Protein AF-A0A256GVJ7-F1 (afdb_monomer)

InterPro domains:
  IPR009702 Protein of unknown function DUF1284 [PF06935] (8-113)

Foldseek 3Di:
DLQAQLDDDDPVLSVQVLVVLVCLQVWDWDQDDQFDDSSCVVVPDDPPRPSPDPLNNVLVVLLQVQLCVQVVHRDDNVDIHTDAQVSSVSCLVCVQVVSNCRSPPPPPCNVVSNCCSPPVVVPSPSHHHDHPPD

Structure (mmCIF, N/CA/C/O backbone):
data_AF-A0A256GVJ7-F1
#
_entry.id   AF-A0A256GVJ7-F1
#
loop_
_atom_site.group_PDB
_atom_site.id
_atom_site.type_symbol
_atom_site.label_atom_id
_atom_site.label_alt_id
_atom_site.label_comp_id
_atom_site.label_asym_id
_atom_site.label_entity_id
_atom_site.label_seq_id
_atom_site.pdbx_PDB_ins_code
_atom_site.Cartn_x
_atom_site.Cartn_y
_atom_site.Cartn_z
_atom_site.occupancy
_atom_site.B_iso_or_equiv
_atom_site.auth_seq_id
_atom_site.auth_comp_id
_atom_site.auth_asym_id
_atom_site.auth_atom_id
_atom_site.pdbx_PDB_model_num
ATOM 1 N N . MET A 1 1 ? -1.315 -2.732 -1.629 1.00 89.12 1 MET A N 1
ATOM 2 C CA . MET A 1 1 ? -1.406 -2.993 -0.175 1.00 89.12 1 MET A CA 1
ATOM 3 C C . MET A 1 1 ? -2.837 -3.138 0.353 1.00 89.12 1 MET A C 1
ATOM 5 O O . MET A 1 1 ? -3.191 -4.243 0.733 1.00 89.12 1 MET A O 1
ATOM 9 N N . LEU A 1 2 ? -3.667 -2.082 0.387 1.00 95.50 2 LEU A N 1
ATOM 10 C CA . LEU A 1 2 ? -4.949 -2.059 1.137 1.00 95.50 2 LEU A CA 1
ATOM 11 C C . LEU A 1 2 ? -5.953 -3.179 0.810 1.00 95.50 2 LEU A C 1
ATOM 13 O O . LEU A 1 2 ? -6.798 -3.496 1.645 1.00 95.50 2 LEU A O 1
ATOM 17 N N . THR A 1 3 ? -5.863 -3.753 -0.388 1.00 95.81 3 THR A N 1
ATOM 18 C CA . THR A 1 3 ? -6.746 -4.796 -0.928 1.00 95.81 3 THR A CA 1
ATOM 19 C C . THR A 1 3 ? -5.998 -6.083 -1.281 1.00 95.81 3 THR A C 1
ATOM 21 O O . THR A 1 3 ? -6.472 -6.874 -2.092 1.00 95.81 3 THR A O 1
ATOM 24 N N . PHE A 1 4 ? -4.805 -6.303 -0.725 1.00 96.25 4 PHE A N 1
ATOM 25 C CA . PHE A 1 4 ? -4.040 -7.511 -1.020 1.00 96.25 4 PHE A CA 1
ATOM 26 C C . PHE A 1 4 ? -4.709 -8.752 -0.408 1.00 96.25 4 PHE A C 1
ATOM 28 O O . PHE A 1 4 ? -4.860 -8.847 0.809 1.00 96.25 4 PHE A O 1
ATOM 35 N N . VAL A 1 5 ? -5.099 -9.701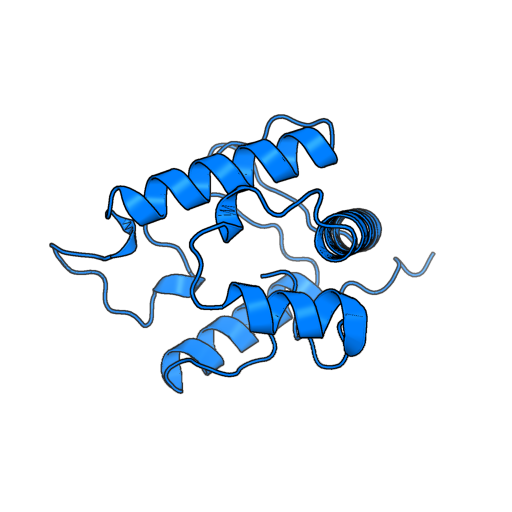 -1.265 1.00 96.00 5 VAL A N 1
ATOM 36 C CA . VAL A 1 5 ? -5.807 -10.948 -0.902 1.00 96.00 5 VAL A CA 1
ATOM 37 C C . VAL A 1 5 ? -5.025 -12.218 -1.275 1.00 96.00 5 VAL A C 1
ATOM 39 O O . VAL A 1 5 ? -5.580 -13.314 -1.232 1.00 96.00 5 VAL A O 1
ATOM 42 N N . GLY A 1 6 ? -3.754 -12.093 -1.681 1.00 92.50 6 GLY A N 1
ATOM 43 C CA . GLY A 1 6 ? -2.910 -13.240 -2.050 1.00 92.50 6 GLY A CA 1
ATOM 44 C C . GLY A 1 6 ? -3.278 -13.918 -3.376 1.00 92.50 6 GLY A C 1
ATOM 45 O O . GLY A 1 6 ? -3.132 -15.128 -3.512 1.00 92.50 6 GLY A O 1
ATOM 46 N N . LYS A 1 7 ? -3.806 -13.171 -4.356 1.00 85.50 7 LYS A N 1
ATOM 47 C CA . LYS A 1 7 ? -4.218 -13.699 -5.672 1.00 85.50 7 LYS A CA 1
ATOM 48 C C . LYS A 1 7 ? -3.677 -12.836 -6.809 1.00 85.50 7 LYS A C 1
ATOM 50 O O . LYS A 1 7 ? -3.472 -11.643 -6.614 1.00 85.50 7 LYS A O 1
ATOM 55 N N . GLY A 1 8 ? -3.514 -13.435 -7.991 1.00 78.69 8 GLY A N 1
ATOM 56 C CA . GLY A 1 8 ? -3.152 -12.720 -9.225 1.00 78.69 8 GLY A CA 1
ATOM 57 C C . GLY A 1 8 ? -1.650 -12.575 -9.490 1.00 78.69 8 GLY A C 1
ATOM 58 O O . GLY A 1 8 ? -1.284 -11.931 -10.465 1.00 78.69 8 GLY A O 1
ATOM 59 N N . TYR A 1 9 ? -0.795 -13.193 -8.669 1.00 86.38 9 TYR A N 1
ATOM 60 C CA . TYR A 1 9 ? 0.665 -13.140 -8.801 1.00 86.38 9 TYR A CA 1
ATOM 61 C C . TYR A 1 9 ? 1.282 -14.542 -8.830 1.00 86.38 9 TYR A C 1
ATOM 63 O O . TYR A 1 9 ? 0.609 -15.535 -8.542 1.00 86.38 9 TYR A O 1
ATOM 71 N N . SER A 1 10 ? 2.574 -14.624 -9.164 1.00 90.19 10 SER A N 1
ATOM 72 C CA . SER A 1 10 ? 3.327 -15.877 -9.071 1.00 90.19 10 SER A CA 1
ATOM 73 C C . SER A 1 10 ? 3.364 -16.389 -7.620 1.00 90.19 10 SER A C 1
ATOM 75 O O . SER A 1 10 ? 3.337 -15.577 -6.691 1.00 90.19 10 SER A O 1
ATOM 77 N N . PRO A 1 11 ? 3.466 -17.713 -7.392 1.00 92.88 11 PRO A N 1
ATOM 78 C CA . PRO A 1 11 ? 3.509 -18.271 -6.039 1.00 92.88 11 PRO A CA 1
ATOM 79 C C . PRO A 1 11 ? 4.588 -17.642 -5.147 1.00 92.88 11 PRO A C 1
ATOM 81 O O . PRO A 1 11 ? 4.290 -17.247 -4.026 1.00 92.88 11 PRO A O 1
ATOM 84 N N . ALA A 1 12 ? 5.803 -17.450 -5.674 1.00 92.12 12 ALA A N 1
ATOM 85 C CA . ALA A 1 12 ? 6.908 -16.837 -4.933 1.00 92.12 12 ALA A CA 1
ATOM 86 C C . ALA A 1 12 ? 6.630 -15.373 -4.541 1.00 92.12 12 ALA A C 1
ATOM 88 O O . ALA A 1 12 ? 7.005 -14.932 -3.456 1.00 92.12 12 ALA A O 1
ATOM 89 N N . PHE A 1 13 ? 5.949 -14.613 -5.406 1.00 92.50 13 PHE A N 1
ATOM 90 C CA . PHE A 1 13 ? 5.554 -13.242 -5.087 1.00 92.50 13 PHE A CA 1
ATOM 91 C C . PHE A 1 13 ? 4.474 -13.207 -4.001 1.00 92.50 13 PHE A C 1
ATOM 93 O O . PHE A 1 13 ? 4.565 -12.408 -3.070 1.00 92.50 13 PHE A O 1
ATOM 100 N N . VAL A 1 14 ? 3.472 -14.092 -4.095 1.00 94.38 14 VAL A N 1
ATOM 101 C CA . VAL A 1 14 ? 2.413 -14.203 -3.081 1.00 94.38 14 VAL A CA 1
ATOM 102 C C . VAL A 1 14 ? 2.995 -14.593 -1.727 1.00 94.38 14 VAL A C 1
ATOM 104 O O . VAL A 1 14 ? 2.682 -13.931 -0.746 1.00 94.38 14 VAL A O 1
ATOM 107 N N . GLU A 1 15 ? 3.869 -15.599 -1.670 1.00 95.31 15 GLU A N 1
ATOM 108 C CA . GLU A 1 15 ? 4.503 -16.050 -0.425 1.00 95.31 15 GLU A CA 1
ATOM 109 C C . GLU A 1 15 ? 5.306 -14.925 0.245 1.00 95.31 15 GLU A C 1
ATOM 111 O O . GLU A 1 15 ? 5.173 -14.681 1.448 1.00 95.31 15 GLU A O 1
ATOM 116 N N . ASN A 1 16 ? 6.085 -14.171 -0.537 1.00 96.31 16 ASN A N 1
ATOM 117 C CA . ASN A 1 16 ? 6.815 -13.021 -0.015 1.00 96.31 16 ASN A CA 1
ATOM 118 C C . ASN A 1 16 ? 5.879 -11.921 0.504 1.00 96.31 16 ASN A C 1
ATOM 120 O O . ASN A 1 16 ? 6.096 -11.391 1.597 1.00 96.31 16 ASN A O 1
ATOM 124 N N . TYR A 1 17 ? 4.834 -11.576 -0.255 1.00 96.44 17 TYR A N 1
ATOM 125 C CA . TYR A 1 17 ? 3.926 -10.508 0.150 1.00 96.44 17 TYR A CA 1
ATOM 126 C C . TYR A 1 17 ? 3.035 -10.932 1.331 1.00 96.44 17 TYR A C 1
ATOM 128 O O . TYR A 1 17 ? 2.749 -10.106 2.193 1.00 96.44 17 TYR A O 1
ATOM 136 N N . ASP A 1 18 ? 2.671 -12.211 1.458 1.00 96.81 18 ASP A N 1
ATOM 137 C CA . ASP A 1 18 ? 1.988 -12.744 2.645 1.00 96.81 18 ASP A CA 1
ATOM 138 C C . ASP A 1 18 ? 2.860 -12.590 3.903 1.00 96.81 18 ASP A C 1
ATOM 140 O O . ASP A 1 18 ? 2.371 -12.125 4.935 1.00 96.81 18 ASP A O 1
ATOM 144 N N . ARG A 1 19 ? 4.168 -12.877 3.820 1.00 97.38 19 ARG A N 1
ATOM 145 C CA . ARG A 1 19 ? 5.108 -12.646 4.934 1.00 97.38 19 ARG A CA 1
ATOM 146 C C . ARG A 1 19 ? 5.172 -11.170 5.337 1.00 97.38 19 ARG A C 1
ATOM 148 O O . ARG A 1 19 ? 5.131 -10.851 6.524 1.00 97.38 19 ARG A O 1
ATOM 155 N N . ILE A 1 20 ? 5.271 -10.268 4.361 1.00 97.19 20 ILE A N 1
ATOM 156 C CA . ILE A 1 20 ? 5.290 -8.817 4.611 1.00 97.19 20 ILE A CA 1
ATOM 157 C C . ILE A 1 20 ? 3.956 -8.368 5.216 1.00 97.19 20 ILE A C 1
ATOM 159 O O . ILE A 1 20 ? 3.944 -7.617 6.185 1.00 97.19 20 ILE A O 1
ATOM 163 N N . ALA A 1 21 ? 2.830 -8.865 4.703 1.00 97.06 21 ALA A N 1
ATOM 164 C CA . ALA A 1 21 ? 1.510 -8.556 5.235 1.00 97.06 21 ALA A CA 1
ATOM 165 C C . ALA A 1 21 ? 1.354 -8.987 6.702 1.00 97.06 21 ALA A C 1
ATOM 167 O O . ALA A 1 21 ? 0.745 -8.251 7.480 1.00 97.06 21 ALA A O 1
ATOM 168 N N . GLY A 1 22 ? 1.939 -10.126 7.088 1.00 96.88 22 GLY A N 1
ATOM 169 C CA . GLY A 1 22 ? 2.031 -10.567 8.482 1.00 96.88 22 GLY A CA 1
ATOM 170 C C . GLY A 1 22 ? 2.784 -9.565 9.360 1.00 96.88 22 GLY A C 1
ATOM 171 O O . GLY A 1 22 ? 2.211 -9.052 10.318 1.00 96.88 22 GLY A O 1
ATOM 172 N N . ARG A 1 23 ? 4.011 -9.189 8.972 1.00 96.81 23 ARG A N 1
ATOM 173 C CA . ARG A 1 23 ? 4.837 -8.202 9.704 1.00 96.81 23 ARG A CA 1
ATOM 174 C C . ARG A 1 23 ? 4.132 -6.851 9.866 1.00 96.81 23 ARG A C 1
ATOM 176 O O . ARG A 1 23 ? 4.086 -6.285 10.957 1.00 96.81 23 ARG A O 1
ATOM 183 N N . LEU A 1 24 ? 3.509 -6.356 8.795 1.00 96.38 24 LEU A N 1
ATOM 184 C CA . LEU A 1 24 ? 2.718 -5.122 8.843 1.00 96.38 24 LEU A CA 1
ATOM 185 C C . LEU A 1 24 ? 1.521 -5.248 9.786 1.00 96.38 24 LEU A C 1
ATOM 187 O O . LEU A 1 24 ? 1.177 -4.294 10.479 1.00 96.38 24 LEU A O 1
ATOM 191 N N . SER A 1 25 ? 0.891 -6.421 9.835 1.00 96.25 25 SER A N 1
ATOM 192 C CA . SER A 1 25 ? -0.239 -6.669 10.732 1.00 96.25 25 SER A CA 1
ATOM 193 C C . SER A 1 25 ? 0.183 -6.686 12.202 1.00 96.25 25 SER A C 1
ATOM 195 O O . SER A 1 25 ? -0.522 -6.149 13.061 1.00 96.25 25 SER A O 1
ATOM 197 N N . GLU A 1 26 ? 1.379 -7.202 12.482 1.00 95.38 26 GLU A N 1
ATOM 198 C CA . GLU A 1 26 ? 2.024 -7.166 13.800 1.00 95.38 26 GLU A CA 1
ATOM 199 C C . GLU A 1 26 ? 2.461 -5.747 14.209 1.00 95.38 26 GLU A C 1
ATOM 201 O O . GLU A 1 26 ? 2.622 -5.466 15.396 1.00 95.38 26 GLU A O 1
ATOM 206 N N . GLY A 1 27 ? 2.517 -4.807 13.262 1.00 94.38 27 GLY A N 1
ATOM 207 C CA . GLY A 1 27 ? 2.762 -3.386 13.521 1.00 94.38 27 GLY A CA 1
ATOM 208 C C . GLY A 1 27 ? 4.175 -2.930 13.213 1.00 94.38 27 GLY A C 1
ATOM 209 O O . GLY A 1 27 ? 4.609 -1.919 13.756 1.00 94.38 27 GLY A O 1
ATOM 210 N N . GLU A 1 28 ? 4.887 -3.661 12.360 1.00 95.25 28 GLU A N 1
ATOM 211 C CA . GLU A 1 28 ? 6.170 -3.205 11.852 1.00 95.25 28 GLU A CA 1
ATOM 212 C C . GLU A 1 28 ? 6.029 -1.895 11.058 1.00 95.25 28 GLU A C 1
ATOM 214 O O . GLU A 1 28 ? 5.137 -1.741 10.218 1.00 95.25 28 GLU A O 1
ATOM 219 N N . ASP A 1 29 ? 6.941 -0.957 11.316 1.00 94.38 29 ASP A N 1
ATOM 220 C CA . ASP A 1 29 ? 7.029 0.299 10.577 1.00 94.38 29 ASP A CA 1
ATOM 221 C C . ASP A 1 29 ? 7.428 0.075 9.117 1.00 94.38 29 ASP A C 1
ATOM 223 O O . ASP A 1 29 ? 8.385 -0.641 8.811 1.00 94.38 29 ASP A O 1
ATOM 227 N N . ILE A 1 30 ? 6.774 0.804 8.215 1.00 95.56 30 ILE A N 1
ATOM 228 C CA . ILE A 1 30 ? 7.109 0.821 6.793 1.00 95.56 30 ILE A CA 1
ATOM 229 C C . ILE A 1 30 ? 8.234 1.829 6.560 1.00 95.56 30 ILE A C 1
ATOM 231 O O . ILE A 1 30 ? 8.103 3.006 6.896 1.00 95.56 30 ILE A O 1
ATOM 235 N N . LEU A 1 31 ? 9.328 1.397 5.934 1.00 95.44 31 LEU A N 1
ATOM 236 C CA . LEU A 1 31 ? 10.293 2.315 5.334 1.00 95.44 31 LEU A CA 1
ATOM 237 C C . LEU A 1 31 ? 9.890 2.566 3.880 1.00 95.44 31 LEU A C 1
ATOM 239 O O . LEU A 1 31 ? 9.810 1.631 3.090 1.00 95.44 31 LEU A O 1
ATOM 243 N N . LEU A 1 32 ? 9.637 3.826 3.534 1.00 94.31 32 LEU A N 1
ATOM 244 C CA . LEU A 1 32 ? 9.399 4.221 2.149 1.00 94.31 32 LEU A CA 1
ATOM 245 C C . LEU A 1 32 ? 10.750 4.333 1.434 1.00 94.31 32 LEU A C 1
ATOM 247 O O . LEU A 1 32 ? 11.667 4.961 1.957 1.00 94.31 32 LEU A O 1
ATOM 251 N N . VAL A 1 33 ? 10.879 3.740 0.250 1.00 91.81 33 VAL A N 1
ATOM 252 C CA . VAL A 1 33 ? 12.116 3.759 -0.545 1.00 91.81 33 VAL A CA 1
ATOM 253 C C . VAL A 1 33 ? 11.820 4.158 -1.985 1.00 91.81 33 VAL A C 1
ATOM 255 O O . VAL A 1 33 ? 10.703 3.976 -2.463 1.00 91.81 33 VAL A O 1
ATOM 258 N N . ASP A 1 34 ? 12.826 4.703 -2.669 1.00 88.38 34 ASP A N 1
ATOM 259 C CA . ASP A 1 34 ? 12.752 4.949 -4.107 1.00 88.38 34 ASP A CA 1
ATOM 260 C C . ASP A 1 34 ? 13.231 3.704 -4.865 1.00 88.38 34 ASP A C 1
ATOM 262 O O . ASP A 1 34 ? 14.364 3.251 -4.687 1.00 88.38 34 ASP A O 1
ATOM 266 N N . GLY A 1 35 ? 12.389 3.180 -5.758 1.00 88.50 35 GLY A N 1
ATOM 267 C CA . GLY A 1 35 ? 12.714 2.012 -6.574 1.00 88.50 35 GLY A CA 1
ATOM 268 C C . GLY A 1 35 ? 12.349 0.678 -5.906 1.00 88.50 35 GLY A C 1
ATOM 269 O O . GLY A 1 35 ? 11.361 0.620 -5.178 1.00 88.50 35 GLY A O 1
ATOM 270 N N . PRO A 1 36 ? 13.082 -0.415 -6.202 1.00 89.81 36 PRO A N 1
ATOM 271 C CA . PRO A 1 36 ? 12.735 -1.756 -5.736 1.00 89.81 36 PRO A CA 1
ATOM 272 C C . PRO A 1 36 ? 12.692 -1.860 -4.209 1.00 89.81 36 PRO A C 1
ATOM 274 O O . PRO A 1 36 ? 13.620 -1.427 -3.526 1.00 89.81 36 PRO A O 1
ATOM 277 N N . ASP A 1 37 ? 11.644 -2.498 -3.696 1.00 91.56 37 ASP A N 1
ATOM 278 C CA . ASP A 1 37 ? 11.405 -2.711 -2.271 1.00 91.56 37 ASP A CA 1
ATOM 279 C C . ASP A 1 37 ? 11.324 -4.207 -1.907 1.00 91.56 37 ASP A C 1
ATOM 281 O O . ASP A 1 37 ? 11.469 -5.101 -2.750 1.00 91.56 37 ASP A O 1
ATOM 285 N N . ASP A 1 38 ? 11.058 -4.483 -0.627 1.00 93.31 38 ASP A N 1
ATOM 286 C CA . ASP A 1 38 ? 10.888 -5.842 -0.105 1.00 93.31 38 ASP A CA 1
ATOM 287 C C . ASP A 1 38 ? 9.764 -6.613 -0.815 1.00 93.31 38 ASP A C 1
ATOM 289 O O . ASP A 1 38 ? 9.856 -7.835 -0.940 1.00 93.31 38 ASP A O 1
ATOM 293 N N . ILE A 1 39 ? 8.707 -5.938 -1.289 1.00 92.88 39 ILE A N 1
ATOM 294 C CA . ILE A 1 39 ? 7.588 -6.578 -1.999 1.00 92.88 39 ILE A CA 1
ATOM 295 C C . ILE A 1 39 ? 8.069 -7.088 -3.359 1.00 92.88 39 ILE A C 1
ATOM 297 O O . ILE A 1 39 ? 7.743 -8.213 -3.747 1.00 92.88 39 ILE A O 1
ATOM 301 N N . CYS A 1 40 ? 8.872 -6.287 -4.057 1.00 89.50 40 CYS A N 1
ATOM 302 C CA . CYS A 1 40 ? 9.353 -6.575 -5.404 1.00 89.50 40 CYS A CA 1
ATOM 303 C C . CYS A 1 40 ? 10.536 -7.554 -5.450 1.00 89.50 40 CYS A C 1
ATOM 305 O O . CYS A 1 40 ? 10.859 -8.044 -6.531 1.00 89.50 40 CYS A O 1
ATOM 307 N N . ALA A 1 41 ? 11.160 -7.884 -4.314 1.00 87.69 41 ALA A N 1
ATOM 308 C CA . ALA A 1 41 ? 12.340 -8.754 -4.247 1.00 87.69 41 ALA A CA 1
ATOM 309 C C . ALA A 1 41 ? 12.235 -10.079 -5.050 1.00 87.69 41 ALA A C 1
ATOM 311 O O . ALA A 1 41 ? 13.204 -10.431 -5.729 1.00 87.69 41 ALA A O 1
ATOM 312 N N . PRO A 1 42 ? 11.092 -10.803 -5.073 1.00 86.31 42 PRO A N 1
ATOM 313 C CA . PRO A 1 42 ? 10.956 -12.036 -5.856 1.00 86.31 42 PRO A CA 1
ATOM 314 C C . PRO A 1 42 ? 10.930 -11.834 -7.377 1.00 86.31 42 PRO A C 1
ATOM 316 O O . PRO A 1 42 ? 11.032 -12.811 -8.114 1.00 86.31 42 PRO A O 1
ATOM 319 N N . LEU A 1 43 ? 10.776 -10.599 -7.866 1.00 77.75 43 LEU A N 1
ATOM 320 C CA . LEU A 1 43 ? 10.702 -10.286 -9.297 1.00 77.75 43 LEU A CA 1
ATOM 321 C C . LEU A 1 43 ? 12.079 -10.128 -9.965 1.00 77.75 43 LEU A C 1
ATOM 323 O O . LEU A 1 43 ? 12.122 -9.704 -11.113 1.00 77.75 43 LEU A O 1
ATOM 327 N N . LEU A 1 44 ? 13.177 -10.497 -9.284 1.00 67.69 44 LEU A N 1
ATOM 328 C CA . LEU A 1 44 ? 14.565 -10.422 -9.773 1.00 67.69 44 LEU A CA 1
ATOM 329 C C . LEU A 1 44 ? 14.854 -9.108 -10.519 1.00 67.69 44 LEU A C 1
ATOM 331 O O . LEU A 1 44 ? 14.876 -9.048 -11.747 1.00 67.69 44 LEU A O 1
ATOM 335 N N . CYS A 1 45 ? 15.113 -8.038 -9.775 1.00 64.19 45 CYS A N 1
ATOM 336 C CA . CYS A 1 45 ? 15.485 -6.762 -10.376 1.00 64.19 45 CYS A CA 1
ATOM 337 C C . CYS A 1 45 ? 16.948 -6.767 -10.849 1.00 64.19 45 CYS A C 1
ATOM 339 O O . CYS A 1 45 ? 17.869 -6.564 -10.063 1.00 64.19 45 CYS A O 1
ATOM 341 N N . GLY A 1 46 ? 17.146 -7.035 -12.145 1.00 62.41 46 GLY A N 1
ATOM 342 C CA . GLY A 1 46 ? 18.387 -6.772 -12.885 1.00 62.41 46 GLY A CA 1
ATOM 343 C C . GLY A 1 46 ? 18.455 -5.333 -13.426 1.00 62.41 46 GLY A C 1
ATOM 344 O O . GLY A 1 46 ? 17.807 -4.435 -12.892 1.00 62.41 46 GLY A O 1
ATOM 345 N N . GLY A 1 47 ? 19.219 -5.114 -14.506 1.00 58.31 47 GLY A N 1
ATOM 346 C CA . GLY A 1 47 ? 19.416 -3.787 -15.122 1.00 58.31 47 GLY A CA 1
ATOM 347 C C . GLY A 1 47 ? 18.138 -3.116 -15.654 1.00 58.31 47 GLY A C 1
ATOM 348 O O . GLY A 1 47 ? 18.027 -1.898 -15.565 1.00 58.31 47 GLY A O 1
ATOM 349 N N . ASP A 1 48 ? 17.153 -3.906 -16.098 1.00 67.38 48 ASP A N 1
ATOM 350 C CA . ASP A 1 48 ? 15.840 -3.449 -16.587 1.00 67.38 48 ASP A CA 1
ATOM 351 C C . ASP A 1 48 ? 14.716 -3.819 -15.600 1.00 67.38 48 ASP A C 1
ATOM 353 O O . ASP A 1 48 ? 13.749 -4.507 -15.928 1.00 67.38 48 ASP A O 1
ATOM 357 N N . CYS A 1 49 ? 14.865 -3.424 -14.334 1.00 79.81 49 CYS A N 1
ATOM 358 C CA . CYS A 1 49 ? 13.841 -3.674 -13.320 1.00 79.81 49 CYS A CA 1
ATOM 359 C C . CYS A 1 49 ? 12.602 -2.790 -13.546 1.00 79.81 49 CYS A C 1
ATOM 361 O O . CYS A 1 49 ? 12.700 -1.561 -13.584 1.00 79.81 49 CYS A O 1
ATOM 363 N N . HIS A 1 50 ? 11.424 -3.422 -13.603 1.00 84.50 50 HIS A N 1
ATOM 364 C CA . HIS A 1 50 ? 10.134 -2.754 -13.816 1.00 84.50 50 HIS A CA 1
ATOM 365 C C . HIS A 1 50 ? 9.871 -1.592 -12.836 1.00 84.50 50 HIS A C 1
ATOM 367 O O . HIS A 1 50 ? 9.234 -0.609 -13.207 1.00 84.50 50 HIS A O 1
ATOM 373 N N . CYS A 1 51 ? 10.393 -1.654 -11.600 1.00 88.38 51 CYS A N 1
ATOM 374 C CA . CYS A 1 51 ? 10.235 -0.595 -10.594 1.00 88.38 51 CYS A CA 1
ATOM 375 C C . CYS A 1 51 ? 10.811 0.756 -11.052 1.00 88.38 51 CYS A C 1
ATOM 377 O O . CYS A 1 51 ? 10.398 1.806 -10.566 1.00 88.38 51 CYS A O 1
ATOM 379 N N . TYR A 1 52 ? 11.759 0.752 -11.994 1.00 88.69 52 TYR A N 1
ATOM 380 C CA . TYR A 1 52 ? 12.328 1.973 -12.560 1.00 88.69 52 TYR A CA 1
ATOM 381 C C . TYR A 1 52 ? 11.558 2.500 -13.772 1.00 88.69 52 TYR A C 1
ATOM 383 O O . TYR A 1 52 ? 11.887 3.574 -14.285 1.00 88.69 52 TYR A O 1
ATOM 391 N N . GLU A 1 53 ? 10.514 1.824 -14.241 1.00 90.75 53 GLU A N 1
ATOM 392 C CA . GLU A 1 53 ? 9.689 2.355 -15.319 1.00 90.75 53 GLU A CA 1
ATOM 393 C C . GLU A 1 53 ? 9.041 3.684 -14.913 1.00 90.75 53 GLU A C 1
ATOM 395 O O . GLU A 1 53 ? 8.579 3.869 -13.786 1.00 90.75 53 GLU A O 1
ATOM 400 N N . ALA A 1 54 ? 8.973 4.631 -15.852 1.00 91.25 54 ALA A N 1
ATOM 401 C CA . ALA A 1 54 ? 8.359 5.937 -15.600 1.00 91.25 54 ALA A CA 1
ATOM 402 C C . ALA A 1 54 ? 6.888 5.808 -15.163 1.00 91.25 54 ALA A C 1
ATOM 404 O O . ALA A 1 54 ? 6.410 6.591 -14.346 1.00 91.25 54 ALA A O 1
ATOM 405 N N . SER A 1 55 ? 6.186 4.791 -15.678 1.00 90.88 55 SER A N 1
ATOM 406 C CA . SER A 1 55 ? 4.795 4.514 -15.318 1.00 90.88 55 SER A CA 1
ATOM 407 C C . SER A 1 55 ? 4.639 4.064 -13.860 1.00 90.88 55 SER A C 1
ATOM 409 O O . SER A 1 55 ? 3.655 4.427 -13.217 1.00 90.88 55 SER A O 1
ATOM 411 N N . VAL A 1 56 ? 5.605 3.305 -13.331 1.00 91.31 56 VAL A N 1
ATOM 412 C CA . VAL A 1 56 ? 5.616 2.840 -11.937 1.00 91.31 56 VAL A CA 1
ATOM 413 C C . VAL A 1 56 ? 5.966 4.001 -11.014 1.00 91.31 56 VAL A C 1
ATOM 415 O O . VAL A 1 56 ? 5.179 4.321 -10.129 1.00 91.31 56 VAL A O 1
ATOM 418 N N . ARG A 1 57 ? 7.039 4.739 -11.320 1.00 92.00 57 ARG A N 1
ATOM 419 C CA . ARG A 1 57 ? 7.456 5.916 -10.540 1.00 92.00 57 ARG A CA 1
ATOM 420 C C . ARG A 1 57 ? 6.369 6.986 -10.427 1.00 92.00 57 ARG A C 1
ATOM 422 O O . ARG A 1 57 ? 6.188 7.576 -9.366 1.00 92.00 57 ARG A O 1
ATOM 429 N N . GLU A 1 58 ? 5.617 7.229 -11.501 1.00 93.56 58 GLU A N 1
ATOM 430 C CA . GLU A 1 58 ? 4.494 8.169 -11.447 1.00 93.56 58 GLU A CA 1
ATOM 431 C C . GLU A 1 58 ? 3.355 7.650 -10.559 1.00 93.56 58 GLU A C 1
ATOM 433 O O . GLU A 1 58 ? 2.778 8.419 -9.791 1.00 93.56 58 GLU A O 1
ATOM 438 N N . ARG A 1 59 ? 3.047 6.347 -10.599 1.00 93.50 59 ARG A N 1
ATOM 439 C CA . ARG A 1 59 ? 2.050 5.753 -9.692 1.00 93.50 59 ARG A CA 1
ATOM 440 C C . ARG A 1 59 ? 2.486 5.859 -8.232 1.00 93.50 59 ARG A C 1
ATOM 442 O O . ARG A 1 59 ? 1.649 6.215 -7.403 1.00 93.50 59 ARG A O 1
ATOM 449 N N . ASP A 1 60 ? 3.761 5.630 -7.931 1.00 92.88 60 ASP A N 1
ATOM 450 C CA . ASP A 1 60 ? 4.304 5.763 -6.575 1.00 92.88 60 ASP A CA 1
ATOM 451 C C . ASP A 1 60 ? 4.196 7.204 -6.077 1.00 92.88 60 ASP A C 1
ATOM 453 O O . ASP A 1 60 ? 3.667 7.452 -4.991 1.00 92.88 60 ASP A O 1
ATOM 457 N N . ARG A 1 61 ? 4.582 8.178 -6.913 1.00 93.88 61 ARG A N 1
ATOM 458 C CA . ARG A 1 61 ? 4.445 9.608 -6.606 1.00 93.88 61 ARG A CA 1
ATOM 459 C C . ARG A 1 61 ? 2.991 9.989 -6.315 1.00 93.88 61 ARG A C 1
ATOM 461 O O . ARG A 1 61 ? 2.716 10.686 -5.338 1.00 93.88 61 ARG A O 1
ATOM 468 N N . LEU A 1 62 ? 2.055 9.529 -7.146 1.00 95.00 62 LEU A N 1
ATOM 469 C CA . LEU A 1 62 ? 0.623 9.786 -6.976 1.00 95.00 62 LEU A CA 1
ATOM 470 C C . LEU A 1 62 ? 0.057 9.128 -5.713 1.00 95.00 62 LEU A C 1
ATOM 472 O O . LEU A 1 62 ? -0.794 9.722 -5.048 1.00 95.00 62 LEU A O 1
ATOM 476 N N . ALA A 1 63 ? 0.511 7.919 -5.377 1.00 94.50 63 ALA A N 1
ATOM 477 C CA . ALA A 1 63 ? 0.107 7.223 -4.162 1.00 94.50 63 ALA A CA 1
ATOM 478 C C . ALA A 1 63 ? 0.629 7.947 -2.913 1.00 94.50 63 ALA A C 1
ATOM 480 O O . ALA A 1 63 ? -0.147 8.201 -1.992 1.00 94.50 63 ALA A O 1
ATOM 481 N N . LEU A 1 64 ? 1.903 8.348 -2.912 1.00 94.25 64 LEU A N 1
ATOM 482 C CA . LEU A 1 64 ? 2.534 9.091 -1.823 1.00 94.25 64 LEU A CA 1
ATOM 483 C C . LEU A 1 64 ? 1.820 10.426 -1.558 1.00 94.25 64 LEU A C 1
ATOM 485 O O . LEU A 1 64 ? 1.470 10.722 -0.416 1.00 94.25 64 LEU A O 1
ATOM 489 N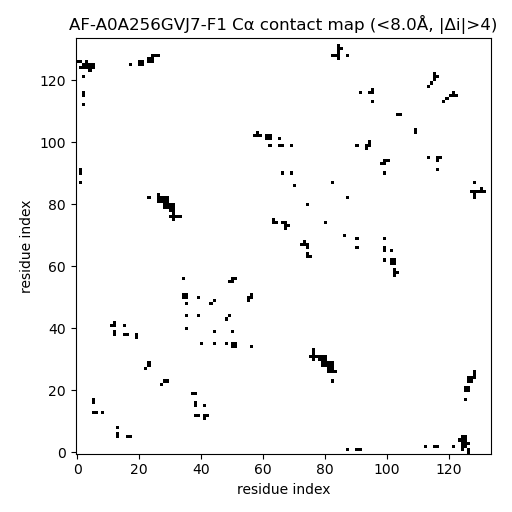 N . GLU A 1 65 ? 1.541 11.197 -2.616 1.00 94.25 65 GLU A N 1
ATOM 490 C CA . GLU A 1 65 ? 0.807 12.470 -2.548 1.00 94.25 65 GLU A CA 1
ATOM 491 C C . GLU A 1 65 ? -0.604 12.273 -1.972 1.00 94.25 65 GLU A C 1
ATOM 493 O O . GLU A 1 65 ? -1.030 13.011 -1.082 1.00 94.25 65 GLU A O 1
ATOM 498 N N . ALA A 1 66 ? -1.333 11.262 -2.455 1.00 95.31 66 ALA A N 1
ATOM 499 C CA . ALA A 1 66 ? -2.709 11.018 -2.041 1.00 95.31 66 ALA A CA 1
ATOM 500 C C . ALA A 1 66 ? -2.805 10.535 -0.584 1.00 95.31 66 ALA A C 1
ATOM 502 O O . ALA A 1 66 ? -3.650 11.027 0.163 1.00 95.31 66 ALA A O 1
ATOM 503 N N . VAL A 1 67 ? -1.922 9.621 -0.160 1.00 95.25 67 VAL A N 1
ATOM 504 C CA . VAL A 1 67 ? -1.874 9.146 1.233 1.00 95.25 67 VAL A CA 1
ATOM 505 C C . VAL A 1 67 ? -1.408 10.262 2.168 1.00 95.25 67 VAL A C 1
ATOM 507 O O . VAL A 1 67 ? -2.015 10.463 3.218 1.00 95.25 67 VAL A O 1
ATOM 510 N N . GLY A 1 68 ? -0.384 11.030 1.784 1.00 94.88 68 GLY A N 1
ATOM 511 C CA . GLY A 1 68 ? 0.095 12.161 2.579 1.00 94.88 68 GLY A CA 1
ATOM 512 C C . GLY A 1 68 ? -0.989 13.216 2.797 1.00 94.88 68 GLY A C 1
ATOM 513 O O . GLY A 1 68 ? -1.257 13.612 3.931 1.00 94.88 68 GLY A O 1
ATOM 514 N N . LYS A 1 69 ? -1.703 13.596 1.727 1.00 95.56 69 LYS A N 1
ATOM 515 C CA . LYS A 1 69 ? -2.846 14.516 1.808 1.00 95.56 69 LYS A CA 1
ATOM 516 C C . LYS A 1 69 ? -3.963 13.977 2.702 1.00 95.56 69 LYS A C 1
ATOM 518 O O . LYS A 1 69 ? -4.503 14.738 3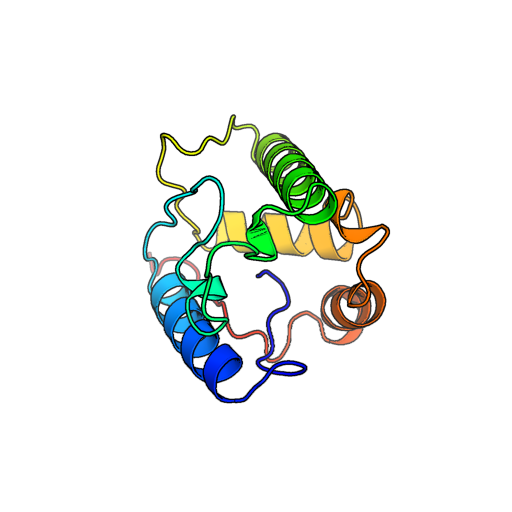.499 1.00 95.56 69 LYS A O 1
ATOM 523 N N . LEU A 1 70 ? -4.306 12.693 2.575 1.00 96.38 70 LEU A N 1
ATOM 524 C CA . LEU A 1 70 ? -5.347 12.059 3.388 1.00 96.38 70 LEU A CA 1
ATOM 525 C C . LEU A 1 70 ? -5.006 12.099 4.884 1.00 96.38 70 LEU A C 1
ATOM 527 O O . LEU A 1 70 ? -5.881 12.348 5.704 1.00 96.38 70 LEU A O 1
ATOM 531 N N . LEU A 1 71 ? -3.740 11.862 5.228 1.00 95.06 71 LEU A N 1
ATOM 532 C CA . LEU A 1 71 ? -3.273 11.790 6.613 1.00 95.06 71 LEU A CA 1
ATOM 533 C C . LEU A 1 71 ? -2.781 13.138 7.166 1.00 95.06 71 LEU A C 1
ATOM 535 O O . LEU A 1 71 ? -2.314 13.190 8.300 1.00 95.06 71 LEU A O 1
ATOM 539 N N . GLY A 1 72 ? -2.846 14.216 6.378 1.00 94.94 72 GLY A N 1
ATOM 540 C CA . GLY A 1 72 ? -2.370 15.541 6.783 1.00 94.94 72 GLY A CA 1
ATOM 541 C C . GLY A 1 72 ? -0.864 15.605 7.066 1.00 94.94 72 GLY A C 1
ATOM 542 O O . GLY A 1 72 ? -0.435 16.432 7.866 1.00 94.94 72 GLY A O 1
ATOM 543 N N . GLN A 1 73 ? -0.062 14.740 6.437 1.00 93.00 73 GLN A N 1
ATOM 544 C CA . GLN A 1 73 ? 1.385 14.656 6.656 1.00 93.00 73 GLN A CA 1
ATOM 545 C C . GLN A 1 73 ? 2.162 14.582 5.339 1.00 93.00 73 GLN A C 1
ATOM 547 O O . GLN A 1 73 ? 1.724 13.967 4.366 1.00 93.00 73 GLN A O 1
ATOM 552 N N . THR A 1 74 ? 3.360 15.160 5.319 1.00 91.75 74 THR A N 1
ATOM 553 C CA . THR A 1 74 ? 4.293 14.976 4.204 1.00 91.75 74 THR A CA 1
ATOM 554 C C . THR A 1 74 ? 5.012 13.644 4.372 1.00 91.75 74 THR A C 1
ATOM 556 O O . THR A 1 74 ? 5.810 13.478 5.293 1.00 91.75 74 THR A O 1
ATOM 559 N N . LEU A 1 75 ? 4.739 12.701 3.473 1.00 92.62 75 LEU A N 1
ATOM 560 C CA . LEU A 1 75 ? 5.453 11.430 3.406 1.00 92.62 75 LEU A CA 1
ATOM 561 C C . LEU A 1 75 ? 6.685 11.567 2.507 1.00 92.62 75 LEU A C 1
ATOM 563 O O . LEU A 1 75 ? 6.635 12.227 1.470 1.00 92.62 75 LEU A O 1
ATOM 567 N N . SER A 1 76 ? 7.787 10.936 2.898 1.00 91.19 76 SER A N 1
ATOM 568 C CA . SER A 1 76 ? 9.019 10.888 2.111 1.00 91.19 76 SER A CA 1
ATOM 569 C C . SER A 1 76 ? 9.800 9.616 2.421 1.00 91.19 76 SER A C 1
ATOM 571 O O . SER A 1 76 ? 9.585 8.978 3.451 1.00 91.19 76 SER A O 1
ATOM 573 N N . THR A 1 77 ? 10.755 9.283 1.555 1.00 88.69 77 THR A N 1
ATOM 574 C CA . THR A 1 77 ? 11.659 8.135 1.722 1.00 88.69 77 THR A CA 1
ATOM 575 C C . THR A 1 77 ? 12.647 8.282 2.883 1.00 88.69 77 THR A C 1
ATOM 577 O O . 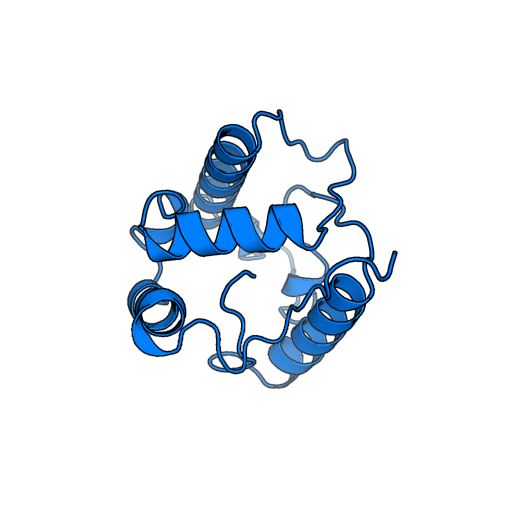THR A 1 77 ? 13.376 7.355 3.219 1.00 88.69 77 THR A O 1
ATOM 580 N N . GLN A 1 78 ? 12.672 9.448 3.532 1.00 82.69 78 GLN A N 1
ATOM 581 C CA . GLN A 1 78 ? 13.566 9.731 4.655 1.00 82.69 78 GLN A CA 1
ATOM 582 C C . GLN A 1 78 ? 12.986 9.294 6.004 1.00 82.69 78 GLN A C 1
ATOM 584 O O . GLN A 1 78 ? 13.732 9.184 6.974 1.00 82.69 78 GLN A O 1
ATOM 589 N N . ASN A 1 79 ? 11.673 9.048 6.078 1.00 78.81 79 ASN A N 1
ATOM 590 C CA . ASN A 1 79 ? 10.978 8.788 7.333 1.00 78.81 79 ASN A CA 1
ATOM 591 C C . ASN A 1 79 ? 10.254 7.441 7.312 1.00 78.81 79 ASN A C 1
ATOM 593 O O . ASN A 1 79 ? 9.720 7.004 6.293 1.00 78.81 79 ASN A O 1
ATOM 597 N N . ARG A 1 80 ? 10.196 6.806 8.486 1.00 90.88 80 ARG A N 1
ATOM 598 C CA . ARG A 1 80 ? 9.355 5.630 8.710 1.00 90.88 80 ARG A CA 1
ATOM 599 C C . ARG A 1 80 ? 7.885 6.035 8.778 1.00 90.88 80 ARG A C 1
ATOM 601 O O . ARG A 1 80 ? 7.536 7.067 9.349 1.00 90.88 80 ARG A O 1
ATOM 608 N N . PHE A 1 81 ? 7.031 5.189 8.224 1.00 93.69 81 PHE A N 1
ATOM 609 C CA . PHE A 1 81 ? 5.586 5.315 8.247 1.00 93.69 81 PHE A CA 1
ATOM 610 C C . PHE A 1 81 ? 4.983 4.191 9.098 1.00 93.69 81 PHE A C 1
ATOM 612 O O . PHE A 1 81 ? 4.981 3.026 8.704 1.00 93.69 81 PHE A O 1
ATOM 619 N N . GLY A 1 82 ? 4.447 4.552 10.263 1.00 92.94 82 GLY A N 1
ATOM 620 C CA . GLY A 1 82 ? 3.689 3.625 11.103 1.00 92.94 82 GLY A CA 1
ATOM 621 C C . GLY A 1 82 ? 2.274 3.409 10.561 1.00 92.94 82 GLY A C 1
ATOM 622 O O . GLY A 1 82 ? 1.538 4.377 10.339 1.00 92.94 82 GLY A O 1
ATOM 623 N N . LEU A 1 83 ? 1.876 2.149 10.375 1.00 94.44 83 LEU A N 1
ATOM 624 C CA . LEU A 1 83 ? 0.518 1.770 9.980 1.00 94.44 83 LEU A CA 1
ATOM 625 C C . LEU A 1 83 ? -0.247 1.234 11.197 1.00 94.44 83 LEU A C 1
ATOM 627 O O . LEU A 1 83 ? -0.223 0.042 11.494 1.00 94.44 83 LEU A O 1
ATOM 631 N N . ASP A 1 84 ? -0.933 2.109 11.922 1.00 94.56 84 ASP A N 1
ATOM 632 C CA . ASP A 1 84 ? -1.844 1.715 13.000 1.00 94.56 84 ASP A CA 1
ATOM 633 C C . ASP A 1 84 ? -3.262 1.393 12.481 1.00 94.56 84 ASP A C 1
ATOM 635 O O . ASP A 1 84 ? -3.552 1.465 11.282 1.00 94.56 84 ASP A O 1
ATOM 639 N N . ALA A 1 85 ? -4.143 0.976 13.395 1.00 94.81 85 ALA A N 1
ATOM 640 C CA . ALA A 1 85 ? -5.521 0.619 13.071 1.00 94.81 85 ALA A CA 1
ATOM 641 C C . ALA A 1 85 ? -6.346 1.808 12.558 1.00 94.81 85 ALA A C 1
ATOM 643 O O . ALA A 1 85 ? -7.154 1.634 11.645 1.00 94.81 85 ALA A O 1
ATOM 644 N N . GLU A 1 86 ? -6.125 3.005 13.102 1.00 95.69 86 GLU A N 1
ATOM 645 C CA . GLU A 1 86 ? -6.846 4.218 12.716 1.00 95.69 86 GLU A CA 1
ATOM 646 C C . GLU A 1 86 ? -6.467 4.643 11.295 1.00 95.69 86 GLU A C 1
ATOM 648 O O . GLU A 1 86 ? -7.333 4.778 10.429 1.00 95.69 86 GLU A O 1
ATOM 653 N N . ARG A 1 87 ? -5.165 4.751 11.010 1.00 96.00 87 ARG A N 1
ATOM 654 C CA . ARG A 1 87 ? -4.630 5.055 9.679 1.00 96.00 87 ARG A CA 1
ATOM 655 C C . ARG A 1 87 ? -5.096 4.028 8.661 1.00 96.00 87 ARG A C 1
ATOM 657 O O . ARG A 1 87 ? -5.550 4.409 7.582 1.00 96.00 87 ARG A O 1
ATOM 664 N N . LEU A 1 88 ? -5.038 2.735 8.996 1.00 97.00 88 LEU A N 1
ATOM 665 C CA . LEU A 1 88 ? -5.515 1.682 8.101 1.00 97.00 88 LEU A CA 1
ATOM 666 C C . LEU A 1 88 ? -7.016 1.826 7.803 1.00 97.00 88 LEU A C 1
ATOM 668 O O . LEU A 1 88 ? -7.418 1.683 6.646 1.00 97.00 88 LEU A O 1
ATOM 672 N N . ALA A 1 89 ? -7.838 2.123 8.812 1.00 96.44 89 ALA A N 1
ATOM 673 C CA . ALA A 1 89 ? -9.275 2.326 8.646 1.00 96.44 89 ALA A CA 1
ATOM 674 C C . ALA A 1 89 ? -9.589 3.554 7.776 1.00 96.44 89 ALA A C 1
ATOM 676 O O . ALA A 1 89 ? -10.350 3.437 6.814 1.00 96.44 89 ALA A O 1
ATOM 677 N N . VAL A 1 90 ? -8.947 4.696 8.041 1.00 97.19 90 VAL A N 1
ATOM 678 C CA . VAL A 1 90 ? -9.102 5.931 7.252 1.00 97.19 90 VAL A CA 1
ATOM 679 C C . VAL A 1 90 ? -8.701 5.703 5.795 1.00 97.19 90 VAL A C 1
ATOM 681 O O . VAL A 1 90 ? -9.455 6.037 4.879 1.00 97.19 90 VAL A O 1
ATOM 684 N N . MET A 1 91 ? -7.550 5.066 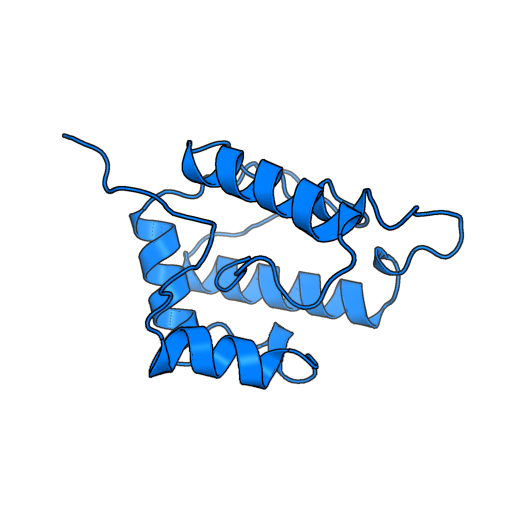5.561 1.00 97.38 91 MET A N 1
ATOM 685 C CA . MET A 1 91 ? -7.090 4.725 4.214 1.00 97.38 91 MET A CA 1
ATOM 686 C C . MET A 1 91 ? -8.069 3.798 3.489 1.00 97.38 91 MET A C 1
ATOM 688 O O . MET A 1 91 ? -8.308 3.978 2.296 1.00 97.38 91 MET A O 1
ATOM 692 N N . ARG A 1 92 ? -8.662 2.820 4.185 1.00 97.56 92 ARG A N 1
ATOM 693 C CA . ARG A 1 92 ? -9.664 1.917 3.604 1.00 97.56 92 ARG A CA 1
ATOM 694 C C . ARG A 1 92 ? -10.973 2.622 3.268 1.00 97.56 92 ARG A C 1
ATOM 696 O O . ARG A 1 92 ? -11.482 2.383 2.175 1.00 97.56 92 ARG A O 1
ATOM 703 N N . SER A 1 93 ? -11.476 3.500 4.139 1.00 97.56 93 SER A N 1
ATOM 704 C CA . SER A 1 93 ? -12.687 4.291 3.859 1.00 97.56 93 SER A CA 1
ATOM 705 C C . SER A 1 93 ? -12.486 5.150 2.615 1.00 97.56 93 SER A C 1
ATOM 707 O O . SER A 1 93 ? -13.214 5.012 1.635 1.00 97.56 93 SER A O 1
ATOM 709 N N . ALA A 1 94 ? -11.394 5.921 2.581 1.00 97.50 94 ALA A N 1
ATOM 710 C CA . ALA A 1 94 ? -11.048 6.761 1.439 1.00 97.50 94 ALA A CA 1
ATOM 711 C C . ALA A 1 94 ? -10.857 5.948 0.143 1.00 97.50 94 ALA A C 1
ATOM 713 O O . ALA A 1 94 ? -11.216 6.377 -0.956 1.00 97.50 94 ALA A O 1
ATOM 714 N N . PHE A 1 95 ? -10.306 4.737 0.244 1.00 97.12 95 PHE A N 1
ATOM 715 C CA . PHE A 1 95 ? -10.152 3.850 -0.904 1.00 97.12 95 PHE A CA 1
ATOM 716 C C . PHE A 1 95 ? -11.491 3.283 -1.403 1.00 97.12 95 PHE A C 1
ATOM 718 O O . PHE A 1 95 ? -11.666 3.133 -2.616 1.00 97.12 95 PHE A O 1
ATOM 725 N N . ALA A 1 96 ? -12.431 2.971 -0.508 1.00 96.81 96 ALA A N 1
ATOM 726 C CA . ALA A 1 96 ? -13.776 2.507 -0.854 1.00 96.81 96 ALA A CA 1
ATOM 727 C C . ALA A 1 96 ? -14.637 3.624 -1.469 1.00 96.81 96 ALA A C 1
ATOM 729 O O . ALA A 1 96 ? -15.327 3.387 -2.456 1.00 96.81 96 ALA A O 1
ATOM 730 N N . GLU A 1 97 ? -14.520 4.849 -0.953 1.00 95.88 97 GLU A N 1
ATOM 731 C CA . GLU A 1 97 ? -15.192 6.056 -1.463 1.00 95.88 97 GLU A CA 1
ATOM 732 C C . GLU A 1 97 ? -14.594 6.579 -2.778 1.00 95.88 97 GLU A C 1
ATOM 734 O O . GLU A 1 97 ? -15.174 7.431 -3.447 1.00 95.88 97 GLU A O 1
ATOM 739 N N . GLY A 1 98 ? -13.417 6.081 -3.161 1.00 93.56 98 GLY A N 1
ATOM 740 C CA . GLY A 1 98 ? -12.737 6.468 -4.393 1.00 93.56 98 GLY A CA 1
ATOM 741 C C . GLY A 1 98 ? -11.826 7.695 -4.268 1.00 93.56 98 GLY A C 1
ATOM 742 O O . GLY A 1 98 ? -11.162 8.058 -5.237 1.00 93.56 98 GLY A O 1
ATOM 743 N N . THR A 1 99 ? -11.721 8.307 -3.089 1.00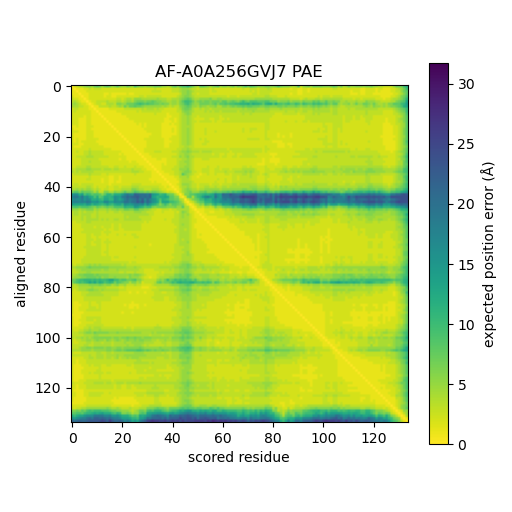 93.75 99 THR A N 1
ATOM 744 C CA . THR A 1 99 ? -10.906 9.510 -2.855 1.00 93.75 99 THR A CA 1
ATOM 745 C C . THR A 1 99 ? -9.402 9.212 -2.776 1.00 93.75 99 THR A C 1
ATOM 747 O O . THR A 1 99 ? -8.587 10.090 -3.056 1.00 93.75 99 THR A O 1
ATOM 750 N N . LEU A 1 100 ? -9.016 7.957 -2.506 1.00 93.69 100 LEU A N 1
ATOM 751 C CA . LEU A 1 100 ? -7.626 7.467 -2.511 1.00 93.69 100 LEU A CA 1
ATOM 752 C C . LEU A 1 100 ? -7.289 6.637 -3.773 1.00 93.69 100 LEU A C 1
ATOM 754 O O . LEU A 1 100 ? -6.667 5.580 -3.687 1.00 93.69 100 LEU A O 1
ATOM 758 N N . ARG A 1 101 ? -7.743 7.065 -4.963 1.00 90.25 101 ARG A N 1
ATOM 759 C CA . ARG A 1 101 ? -7.622 6.283 -6.219 1.00 90.25 101 ARG A CA 1
ATOM 760 C C . ARG A 1 101 ? -6.795 6.924 -7.334 1.00 90.25 101 ARG A C 1
ATOM 762 O O . ARG A 1 101 ? -6.700 6.329 -8.402 1.00 90.25 101 ARG A O 1
ATOM 769 N N . LYS A 1 102 ? -6.154 8.076 -7.110 1.00 89.62 102 LYS A N 1
ATOM 770 C CA . LYS A 1 102 ? -5.404 8.810 -8.157 1.00 89.62 102 LYS A CA 1
ATOM 771 C C . LYS A 1 102 ? -4.353 7.936 -8.869 1.00 89.62 102 LYS A C 1
ATOM 773 O O . LYS A 1 102 ? -4.275 7.925 -10.089 1.00 89.62 102 LYS A O 1
ATOM 778 N N . ALA A 1 103 ? -3.610 7.110 -8.127 1.00 91.75 103 ALA A N 1
ATOM 779 C CA . ALA A 1 103 ? -2.639 6.165 -8.700 1.00 91.75 103 ALA A CA 1
ATOM 780 C C . ALA A 1 103 ? -3.278 4.953 -9.427 1.00 91.75 103 ALA A C 1
ATOM 782 O O . ALA A 1 103 ? -2.592 4.199 -10.118 1.00 91.75 103 ALA A O 1
ATOM 783 N N . CYS A 1 104 ? -4.588 4.732 -9.270 1.00 92.88 104 CYS A N 1
ATOM 784 C CA . CYS A 1 104 ? -5.303 3.555 -9.768 1.00 92.88 104 CYS A CA 1
ATOM 785 C C . CYS A 1 104 ? -5.956 3.746 -11.146 1.00 92.88 104 CYS A C 1
ATOM 787 O O . CYS A 1 104 ? -6.393 2.751 -11.721 1.00 92.88 104 CYS A O 1
ATOM 789 N N . GLU A 1 105 ? -6.026 4.968 -11.687 1.00 87.25 105 GLU A N 1
ATOM 790 C CA . GLU A 1 105 ? -6.791 5.300 -12.908 1.00 87.25 105 GLU A CA 1
ATOM 791 C C . GLU A 1 105 ? -6.439 4.435 -14.130 1.00 87.25 105 GLU A C 1
ATOM 793 O O . GLU A 1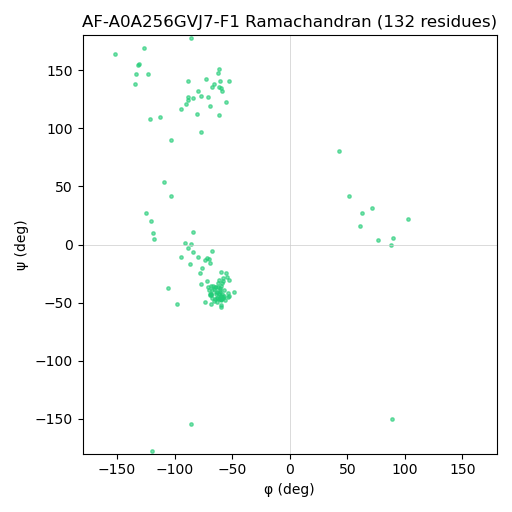 105 ? -7.281 4.194 -14.990 1.00 87.25 105 GLU A O 1
ATOM 798 N N . ARG A 1 106 ? -5.203 3.928 -14.198 1.00 86.69 106 ARG A N 1
ATOM 799 C CA . ARG A 1 106 ? -4.720 3.035 -15.267 1.00 86.69 106 ARG A CA 1
ATOM 800 C C . ARG A 1 106 ? -4.156 1.724 -14.729 1.00 86.69 106 ARG A C 1
ATOM 802 O O . ARG A 1 106 ? -3.225 1.167 -15.305 1.00 86.69 106 ARG A O 1
ATOM 809 N N . CYS A 1 107 ? -4.620 1.282 -13.567 1.00 89.94 107 CYS A N 1
ATOM 810 C CA . CYS A 1 107 ? -4.201 0.016 -12.980 1.00 89.94 107 CYS A CA 1
ATOM 811 C C . CYS A 1 107 ? -5.108 -1.113 -13.480 1.00 89.94 107 CYS A C 1
ATOM 813 O O . CYS A 1 107 ? -6.327 -1.040 -13.327 1.00 89.94 107 CYS A O 1
ATOM 815 N N . GLU A 1 108 ? -4.517 -2.176 -14.026 1.00 90.19 108 GLU A N 1
ATOM 816 C CA . GLU A 1 108 ? -5.245 -3.364 -14.503 1.00 90.19 108 GLU A CA 1
ATOM 817 C C . GLU A 1 108 ? -6.089 -4.024 -13.395 1.00 90.19 108 GLU A C 1
ATOM 819 O O . GLU A 1 108 ? -7.166 -4.562 -13.645 1.00 90.19 108 GLU A O 1
ATOM 824 N N . TRP A 1 109 ? -5.651 -3.892 -12.138 1.00 91.12 109 TRP A N 1
ATOM 825 C CA . TRP A 1 109 ? -6.320 -4.448 -10.963 1.00 91.12 109 TRP A CA 1
ATOM 826 C C . TRP A 1 109 ? -7.422 -3.549 -10.392 1.00 91.12 109 TRP A C 1
ATOM 828 O O . TRP A 1 109 ? -8.051 -3.922 -9.401 1.00 91.12 109 TRP A O 1
ATOM 838 N N . SER A 1 110 ? -7.685 -2.374 -10.979 1.00 93.06 110 SER A N 1
ATOM 839 C CA . SER A 1 110 ? -8.610 -1.379 -10.413 1.00 93.06 110 SER A CA 1
ATOM 840 C C . SER A 1 110 ? -9.995 -1.968 -10.113 1.00 93.06 110 SER A C 1
ATOM 842 O O . SER A 1 110 ? -10.495 -1.818 -8.999 1.00 93.06 110 SER A O 1
ATOM 844 N N . ASN A 1 111 ? -10.565 -2.744 -11.042 1.00 93.31 111 ASN A N 1
ATOM 845 C CA . ASN A 1 111 ? -11.876 -3.382 -10.864 1.00 93.31 111 ASN A CA 1
ATOM 846 C C . ASN A 1 111 ? -11.898 -4.408 -9.723 1.00 93.31 111 ASN A C 1
ATOM 848 O O . ASN A 1 111 ? -12.863 -4.460 -8.956 1.00 93.31 111 ASN A O 1
ATOM 852 N N . LEU A 1 112 ? -10.837 -5.211 -9.586 1.00 93.94 112 LEU A N 1
ATOM 853 C CA . LEU A 1 112 ? -10.706 -6.162 -8.482 1.00 93.94 112 LEU A CA 1
ATOM 854 C C . LEU A 1 112 ? -10.633 -5.414 -7.147 1.00 93.94 112 LEU A C 1
ATOM 856 O O . LEU A 1 112 ? -11.392 -5.706 -6.228 1.00 93.94 112 LEU A O 1
ATOM 860 N N . CYS A 1 113 ? -9.769 -4.405 -7.061 1.00 95.25 113 CYS A N 1
ATOM 861 C CA . CYS A 1 113 ? -9.612 -3.589 -5.862 1.00 95.25 113 CYS A CA 1
ATOM 862 C C . CYS A 1 113 ? -10.890 -2.818 -5.501 1.00 95.25 113 CYS A C 1
ATOM 864 O O . CYS A 1 113 ? -11.164 -2.600 -4.324 1.00 95.25 113 CYS A O 1
ATOM 866 N N . THR A 1 114 ? -11.681 -2.392 -6.488 1.00 95.06 114 THR A N 1
ATOM 867 C CA . THR A 1 114 ? -12.993 -1.771 -6.259 1.00 95.06 114 THR A CA 1
ATOM 868 C C . THR A 1 114 ? -13.969 -2.768 -5.653 1.00 95.06 114 THR A C 1
ATOM 870 O O . THR A 1 114 ? -14.535 -2.467 -4.610 1.00 95.06 114 THR A O 1
ATOM 873 N N . ARG A 1 115 ? -14.092 -3.975 -6.218 1.00 95.81 115 ARG A N 1
ATOM 874 C CA . ARG A 1 115 ? -14.942 -5.034 -5.651 1.00 95.81 115 ARG A CA 1
ATOM 875 C C . ARG A 1 115 ? -14.565 -5.366 -4.208 1.00 95.81 115 ARG A C 1
ATOM 877 O O . ARG A 1 115 ? -15.444 -5.379 -3.353 1.00 95.81 115 ARG A O 1
ATOM 884 N N . ILE A 1 116 ? -13.272 -5.552 -3.931 1.00 97.12 116 ILE A N 1
ATOM 885 C CA . ILE A 1 116 ? -12.788 -5.855 -2.576 1.00 97.12 116 ILE A CA 1
ATOM 886 C C . ILE A 1 116 ? -13.185 -4.743 -1.598 1.00 97.12 116 ILE A C 1
ATOM 888 O O . ILE A 1 116 ? -13.612 -5.022 -0.482 1.00 97.12 116 ILE A O 1
AT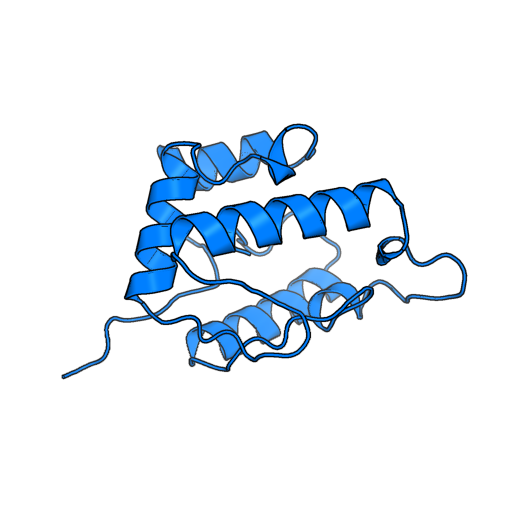OM 892 N N . ALA A 1 117 ? -13.056 -3.483 -2.014 1.00 97.06 117 ALA A N 1
ATOM 893 C CA . ALA A 1 117 ? -13.312 -2.335 -1.153 1.00 97.06 117 ALA A CA 1
ATOM 894 C C . ALA A 1 117 ? -14.806 -2.037 -0.938 1.00 97.06 117 ALA A C 1
ATOM 896 O O . ALA A 1 117 ? -15.171 -1.575 0.138 1.00 97.06 117 ALA A O 1
ATOM 897 N N . THR A 1 118 ? -15.666 -2.279 -1.934 1.00 96.38 118 THR A N 1
ATOM 898 C CA . THR A 1 118 ? -17.085 -1.876 -1.879 1.00 96.38 118 THR A CA 1
ATOM 899 C C . THR A 1 118 ? -18.046 -3.035 -1.653 1.00 96.38 118 THR A C 1
ATOM 901 O O . THR A 1 118 ? -19.043 -2.874 -0.958 1.00 96.38 118 THR A O 1
ATOM 904 N N . THR A 1 119 ? -17.766 -4.198 -2.244 1.00 96.25 119 THR A N 1
ATOM 905 C CA . THR A 1 119 ? -18.645 -5.376 -2.200 1.00 96.25 119 THR A CA 1
ATOM 906 C C . THR A 1 119 ? -18.196 -6.341 -1.117 1.00 96.25 119 THR A C 1
ATOM 908 O O . THR A 1 119 ? -18.989 -6.707 -0.257 1.00 96.25 119 THR A O 1
ATOM 911 N N . ASP A 1 120 ? -16.912 -6.707 -1.120 1.00 96.75 120 ASP A N 1
ATOM 912 C CA . ASP A 1 120 ? -16.386 -7.711 -0.189 1.00 96.75 120 ASP A CA 1
ATOM 913 C C . ASP A 1 120 ? -16.022 -7.101 1.173 1.00 96.75 120 ASP A C 1
ATOM 915 O O . ASP A 1 120 ? -15.655 -7.826 2.093 1.00 96.75 120 ASP A O 1
ATOM 919 N N . GLN A 1 121 ? -16.092 -5.770 1.306 1.00 95.62 121 GLN A N 1
ATOM 920 C CA . GLN A 1 121 ? -15.813 -5.029 2.542 1.00 95.62 121 GLN A CA 1
ATOM 921 C C . GLN A 1 121 ? -14.458 -5.406 3.168 1.00 95.62 121 GLN A C 1
ATOM 923 O O . GLN A 1 121 ? -14.324 -5.567 4.379 1.00 95.62 121 GLN A O 1
ATOM 928 N N . PHE A 1 122 ? -13.437 -5.557 2.319 1.00 96.38 122 PHE A N 1
ATOM 929 C CA . PHE A 1 122 ? -12.084 -5.990 2.682 1.00 96.38 122 PHE A CA 1
ATOM 930 C C . PHE A 1 122 ? -11.996 -7.393 3.317 1.00 96.38 122 PHE A C 1
ATOM 932 O O . PHE A 1 122 ? -10.953 -7.747 3.875 1.00 96.38 122 PHE A O 1
ATOM 939 N N . HIS A 1 123 ? -13.033 -8.227 3.203 1.00 95.38 123 HIS A N 1
ATOM 940 C CA . HIS A 1 123 ? -12.987 -9.613 3.658 1.00 95.38 123 HIS A CA 1
ATOM 941 C C . HIS A 1 123 ? -11.864 -10.392 2.953 1.00 95.38 123 HIS A C 1
ATOM 943 O O . HIS A 1 123 ? -11.712 -10.351 1.731 1.00 95.38 123 HIS A O 1
ATOM 949 N N . 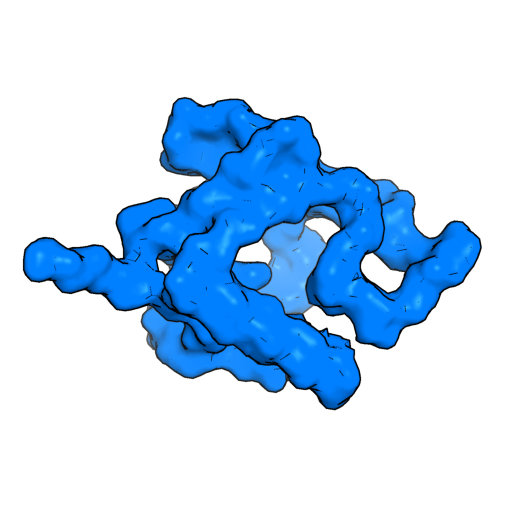GLY A 1 124 ? -11.065 -11.123 3.736 1.00 94.69 124 GLY A N 1
ATOM 950 C CA . GLY A 1 124 ? -9.937 -11.913 3.234 1.00 94.69 124 GLY A CA 1
ATOM 951 C C . GLY A 1 124 ? -8.686 -11.105 2.869 1.00 94.69 124 GLY A C 1
ATOM 952 O O . GLY A 1 124 ? -7.716 -11.693 2.385 1.00 94.69 124 GLY A O 1
ATOM 953 N N . VAL A 1 125 ? -8.672 -9.786 3.098 1.00 97.31 125 VAL A N 1
ATOM 954 C CA . VAL A 1 125 ? -7.452 -8.981 2.956 1.00 97.31 125 VAL A CA 1
ATOM 955 C C . VAL A 1 125 ? -6.440 -9.369 4.032 1.00 97.31 125 VAL A C 1
ATOM 957 O O . VAL A 1 125 ? -6.778 -9.510 5.203 1.00 97.31 125 VAL A O 1
ATOM 960 N N . LYS A 1 126 ? -5.182 -9.518 3.619 1.00 97.00 126 LYS A N 1
ATOM 961 C CA . LYS A 1 126 ? -4.099 -10.083 4.435 1.00 97.00 126 LYS A CA 1
ATOM 962 C C . LYS A 1 126 ? -3.511 -9.124 5.466 1.00 97.00 126 LYS A C 1
ATOM 964 O O . LYS A 1 126 ? -2.940 -9.572 6.447 1.00 97.00 126 LYS A O 1
ATOM 969 N N . ILE A 1 127 ? -3.627 -7.817 5.233 1.00 96.94 127 ILE A N 1
ATOM 970 C CA . ILE A 1 127 ? -3.075 -6.791 6.123 1.00 96.94 127 ILE A CA 1
ATOM 971 C C . ILE A 1 127 ? -4.165 -6.347 7.079 1.00 96.94 127 ILE A C 1
ATOM 973 O O . ILE A 1 127 ? -5.178 -5.788 6.658 1.00 96.94 127 ILE A O 1
ATOM 977 N N . THR A 1 128 ? -3.967 -6.577 8.366 1.00 95.31 128 THR A N 1
ATOM 978 C CA . THR A 1 128 ? -4.954 -6.276 9.402 1.00 95.31 128 THR A CA 1
ATOM 979 C C . THR A 1 128 ? -4.281 -5.580 10.564 1.00 95.31 128 THR A C 1
ATOM 981 O O . THR A 1 128 ? -3.221 -6.005 10.995 1.00 95.31 128 THR A O 1
ATOM 984 N N . ARG A 1 129 ? -4.908 -4.548 11.120 1.00 91.69 129 ARG A N 1
ATOM 985 C CA . ARG A 1 129 ? -4.451 -3.928 12.362 1.00 91.69 129 ARG A CA 1
ATOM 986 C C . ARG A 1 129 ? -5.591 -4.015 13.365 1.00 91.69 129 ARG A C 1
ATOM 988 O O . ARG A 1 129 ? -6.604 -3.347 13.146 1.00 91.69 129 ARG A O 1
ATOM 995 N N . PRO A 1 130 ? -5.492 -4.870 14.397 1.00 79.38 130 PRO A N 1
ATOM 996 C CA . PRO A 1 130 ? -6.473 -4.835 15.465 1.00 79.38 130 PRO A CA 1
ATOM 997 C C . PRO A 1 130 ? -6.403 -3.457 16.144 1.00 79.38 130 PRO A C 1
ATOM 999 O O . PRO A 1 130 ? -5.317 -2.867 16.198 1.00 79.38 130 PRO A O 1
ATOM 1002 N N . PRO A 1 131 ? -7.530 -2.923 16.649 1.00 75.19 131 PRO A N 1
ATOM 1003 C CA . PRO A 1 131 ? -7.479 -1.766 17.532 1.00 75.19 131 PRO A CA 1
ATOM 1004 C C . PRO A 1 131 ? -6.506 -2.074 18.670 1.00 75.19 131 PRO A C 1
ATOM 1006 O O . PRO A 1 131 ? -6.467 -3.213 19.141 1.00 75.19 131 PRO A O 1
ATOM 1009 N N . ALA A 1 132 ? -5.712 -1.090 19.094 1.00 69.81 132 ALA A N 1
ATOM 1010 C CA . ALA A 1 132 ? -4.857 -1.282 20.255 1.00 69.81 132 ALA A CA 1
ATOM 1011 C C . ALA A 1 132 ? -5.736 -1.720 21.435 1.00 69.81 132 ALA A C 1
ATOM 1013 O O . ALA A 1 132 ? -6.706 -1.037 21.772 1.00 69.81 132 ALA A O 1
ATOM 1014 N N . SER A 1 133 ? -5.430 -2.878 22.017 1.00 62.41 133 SER A N 1
ATOM 1015 C CA . SER A 1 133 ? -6.005 -3.271 23.297 1.00 62.41 133 SER A CA 1
ATOM 1016 C C . SER A 1 133 ? -5.553 -2.225 24.312 1.00 62.41 133 SER A C 1
ATOM 1018 O O . SER A 1 133 ? -4.350 -2.097 24.546 1.00 62.41 133 SER A O 1
ATOM 1020 N N . GLY A 1 134 ? -6.498 -1.422 24.803 1.00 49.72 134 GLY A N 1
ATOM 1021 C CA . GLY A 1 134 ? -6.253 -0.453 25.873 1.00 49.72 134 GLY A CA 1
ATOM 1022 C C . GLY A 1 134 ? -5.854 -1.113 27.184 1.00 49.72 134 GLY A C 1
ATOM 1023 O O . GLY A 1 134 ? -6.117 -2.329 27.344 1.00 49.72 134 GLY A O 1
#

Organism: NCBI:txid255457

Nearest PDB structures (foldseek):
  6m5r-assembly1_B  TM=2.058E-01  e=6.469E+00  Human alphaherpesvirus 1 strain 17

pLDDT: mean 91.04, std 8.5, range [49.72, 97.56]

Radius of gyration: 14.7 Å; Cα contacts (8 Å, |Δi|>4): 145; chains: 1; bounding box: 38×34×42 Å

Sequence (134 aa):
MLTFVGKGYSPAFVENYDRIAGRLSEGEDILLVDGPDDICAPLLCGGDCHCYEASVRERDRLALEAVGKLLGQTLSTQNRFGLDAERLAVMRSAFAEGTLRKACERCEWSNLCTRIATTDQFHGVKITRPPASG

Secondary structure (DSSP, 8-state):
-TT--S-SS-HHHHHHHHHHHHHHHHTPPEEP-SS--TTTGGG---TT-GGGSHHHHHHHHHHHHHHHHHHTS---TTSEE---HHHHHHHHHHHHHTTT-GGGTT-TTHHHHHHHHHTSTTTT-S---PPP--

Solvent-accessible surface area (backbone atoms only — not comparable to full-atom values): 7909 Å² total; per-residue (Å²): 115,95,64,41,59,79,74,97,64,57,70,66,41,35,56,52,40,51,53,50,25,48,45,43,31,77,53,50,64,41,74,43,70,87,55,81,49,84,71,52,57,72,70,65,74,61,98,85,30,68,52,72,36,70,73,45,49,51,31,51,53,39,42,47,52,45,52,16,62,74,70,75,43,90,71,53,63,89,47,74,44,76,58,48,34,65,58,51,50,54,54,47,52,34,43,45,75,52,76,59,36,80,46,39,82,86,40,90,56,40,69,58,48,46,42,33,42,66,72,51,64,50,65,73,37,59,62,50,50,73,72,80,83,127

Mean predicted aligned error: 4.04 Å